Protein AF-A0A6P6UWZ7-F1 (afdb_monomer)

Structure (mmCIF, N/CA/C/O backbone):
data_AF-A0A6P6UWZ7-F1
#
_entry.id   AF-A0A6P6UWZ7-F1
#
loop_
_atom_site.group_PDB
_atom_site.id
_atom_site.type_symbol
_atom_site.label_atom_id
_atom_site.label_alt_id
_atom_site.label_comp_id
_atom_site.label_asym_id
_atom_site.label_entity_id
_atom_site.label_seq_id
_atom_site.pdbx_PDB_ins_code
_atom_site.Cartn_x
_atom_site.Cartn_y
_atom_site.Cartn_z
_atom_site.occupancy
_atom_site.B_iso_or_equiv
_atom_site.auth_seq_id
_atom_site.auth_comp_id
_atom_site.auth_asym_id
_atom_site.auth_atom_id
_atom_site.pdbx_PDB_model_num
ATOM 1 N N . MET A 1 1 ? 14.681 8.524 -21.345 1.00 47.28 1 MET A N 1
ATOM 2 C CA . MET A 1 1 ? 13.200 8.634 -21.461 1.00 47.28 1 MET A CA 1
ATOM 3 C C . MET A 1 1 ? 12.488 7.723 -20.456 1.00 47.28 1 MET A C 1
ATOM 5 O O . MET A 1 1 ? 11.592 8.199 -19.772 1.00 47.28 1 MET A O 1
ATOM 9 N N . ALA A 1 2 ? 12.881 6.448 -20.317 1.00 54.84 2 ALA A N 1
ATOM 10 C CA . ALA A 1 2 ? 12.265 5.507 -19.367 1.00 54.84 2 ALA A CA 1
ATOM 11 C C . ALA A 1 2 ? 12.415 5.910 -17.880 1.00 54.84 2 ALA A C 1
ATOM 13 O O . ALA A 1 2 ? 11.564 5.574 -17.058 1.00 54.84 2 ALA A O 1
ATOM 14 N N . ASP A 1 3 ? 13.455 6.676 -17.544 1.00 64.44 3 ASP A N 1
ATOM 15 C CA . ASP A 1 3 ? 13.765 7.119 -16.177 1.00 64.44 3 ASP A CA 1
ATOM 16 C C . ASP A 1 3 ? 12.710 8.076 -15.600 1.00 64.44 3 ASP A C 1
ATOM 18 O O . ASP A 1 3 ? 12.420 8.043 -14.407 1.00 64.44 3 ASP A O 1
ATOM 22 N N . GLY A 1 4 ? 12.084 8.899 -16.449 1.00 73.00 4 GLY A N 1
ATOM 23 C CA . GLY A 1 4 ? 11.078 9.876 -16.022 1.00 73.00 4 GLY A CA 1
ATOM 24 C C . GLY A 1 4 ? 9.772 9.224 -15.567 1.00 73.00 4 GLY A C 1
ATOM 25 O O . GLY A 1 4 ? 9.261 9.542 -14.494 1.00 73.00 4 GLY A O 1
ATOM 26 N N . LEU A 1 5 ? 9.260 8.262 -16.344 1.00 75.50 5 LEU A N 1
ATOM 27 C CA . LEU A 1 5 ? 8.052 7.507 -15.990 1.00 75.50 5 LEU A CA 1
ATOM 28 C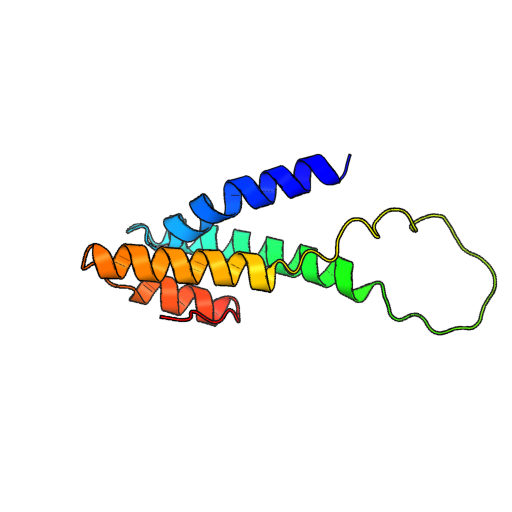 C . LEU A 1 5 ? 8.260 6.692 -14.709 1.00 75.50 5 LEU A C 1
ATOM 30 O O . LEU A 1 5 ? 7.393 6.638 -13.841 1.00 75.50 5 LEU A O 1
ATOM 34 N N . LEU A 1 6 ? 9.433 6.082 -14.582 1.00 73.62 6 LEU A N 1
ATOM 35 C CA . LEU A 1 6 ? 9.818 5.288 -13.426 1.00 73.62 6 LEU A CA 1
ATOM 36 C C . LEU A 1 6 ? 9.888 6.124 -12.141 1.00 73.62 6 LEU A C 1
ATOM 38 O O . LEU A 1 6 ? 9.338 5.726 -11.114 1.00 73.62 6 LEU A O 1
ATOM 42 N N . ASN A 1 7 ? 10.508 7.302 -12.212 1.00 77.19 7 ASN A N 1
ATOM 43 C CA . ASN A 1 7 ? 10.536 8.247 -11.100 1.00 77.19 7 ASN A CA 1
ATOM 44 C C . ASN A 1 7 ? 9.129 8.741 -10.749 1.00 77.19 7 ASN A C 1
ATOM 46 O O . ASN A 1 7 ? 8.783 8.803 -9.574 1.00 77.19 7 ASN A O 1
ATOM 50 N N . LEU A 1 8 ? 8.281 9.004 -11.748 1.00 82.69 8 LEU A N 1
ATOM 51 C CA . LEU A 1 8 ? 6.892 9.399 -11.521 1.00 82.69 8 LEU A CA 1
ATOM 52 C C . LEU A 1 8 ? 6.092 8.307 -10.799 1.00 82.69 8 LEU A C 1
ATOM 54 O O . LEU A 1 8 ? 5.351 8.612 -9.864 1.00 82.69 8 LEU A O 1
ATOM 58 N N . LEU A 1 9 ? 6.259 7.042 -11.190 1.00 82.75 9 LEU A N 1
ATOM 59 C CA . LEU A 1 9 ? 5.630 5.909 -10.509 1.00 82.75 9 LEU A CA 1
ATOM 60 C C . LEU A 1 9 ? 6.119 5.790 -9.059 1.00 82.75 9 LEU A C 1
ATOM 62 O O . LEU A 1 9 ? 5.296 5.648 -8.157 1.00 82.75 9 LEU A O 1
ATOM 66 N N . LYS A 1 10 ? 7.427 5.938 -8.811 1.00 82.38 10 LYS A N 1
ATOM 67 C CA . LYS A 1 10 ? 7.985 5.948 -7.448 1.00 82.38 10 LYS A CA 1
ATOM 68 C C . LYS A 1 10 ? 7.434 7.092 -6.599 1.00 82.38 10 LYS A C 1
ATOM 70 O O . LYS A 1 10 ? 7.074 6.868 -5.450 1.00 82.38 10 LYS A O 1
ATOM 75 N N . CYS A 1 11 ? 7.306 8.292 -7.159 1.00 84.25 11 CYS A N 1
ATOM 76 C CA . CYS A 1 11 ? 6.727 9.436 -6.454 1.00 84.25 11 CYS A CA 1
ATOM 77 C C . CYS A 1 11 ? 5.238 9.248 -6.130 1.00 84.25 11 CYS A C 1
ATOM 79 O O . CYS A 1 11 ? 4.759 9.782 -5.133 1.00 84.25 11 CYS A O 1
ATOM 81 N N . ARG A 1 12 ? 4.491 8.506 -6.958 1.00 87.81 12 ARG A N 1
ATOM 82 C CA . ARG A 1 12 ? 3.056 8.255 -6.738 1.00 87.81 12 ARG A CA 1
ATOM 83 C C . ARG A 1 12 ? 2.779 7.059 -5.836 1.00 87.81 12 ARG A C 1
ATOM 85 O O . ARG A 1 12 ? 1.710 7.014 -5.232 1.00 87.81 12 ARG A O 1
ATOM 92 N N . LEU A 1 13 ? 3.730 6.137 -5.712 1.00 91.12 13 LEU A N 1
ATOM 93 C CA . LEU A 1 13 ? 3.561 4.898 -4.965 1.00 91.12 13 LEU A CA 1
ATOM 94 C C . LEU A 1 13 ? 3.075 5.110 -3.513 1.00 91.12 13 LEU A C 1
ATOM 96 O O . LEU A 1 13 ? 2.079 4.481 -3.152 1.00 91.12 13 LEU A O 1
ATOM 100 N N . PRO A 1 14 ? 3.654 6.020 -2.699 1.00 92.06 14 PRO A N 1
ATOM 101 C CA . PRO A 1 14 ? 3.168 6.259 -1.337 1.00 92.06 14 PRO A CA 1
ATOM 102 C C . PRO A 1 14 ? 1.712 6.733 -1.294 1.00 92.06 14 PRO A C 1
ATOM 104 O O . PRO A 1 14 ? 0.934 6.285 -0.456 1.00 92.06 14 PRO A O 1
ATOM 107 N N . ALA A 1 15 ? 1.316 7.603 -2.230 1.00 94.12 15 ALA A N 1
ATOM 108 C CA . ALA A 1 15 ? -0.058 8.086 -2.314 1.00 94.12 15 ALA A CA 1
ATOM 109 C C . ALA A 1 15 ? -1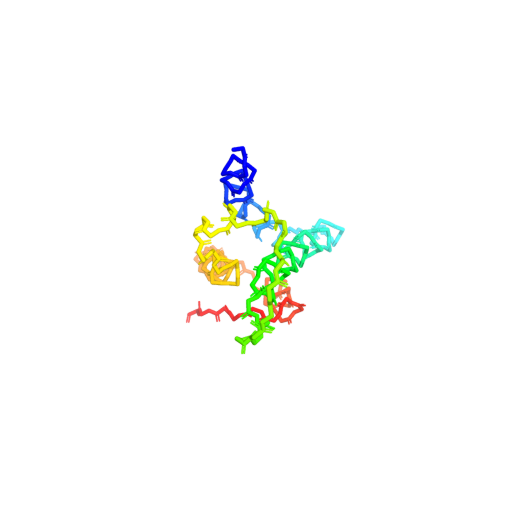.029 6.953 -2.679 1.00 94.12 15 ALA A C 1
ATOM 111 O O . ALA A 1 15 ? -2.097 6.842 -2.084 1.00 94.12 15 ALA A O 1
ATOM 112 N N . THR A 1 16 ? -0.646 6.076 -3.612 1.00 94.69 16 THR A N 1
ATOM 113 C CA . THR A 1 16 ? -1.445 4.896 -3.973 1.00 94.69 16 THR A CA 1
ATOM 114 C C . THR A 1 16 ? -1.575 3.914 -2.807 1.00 94.69 16 THR A C 1
ATOM 116 O O . THR A 1 16 ? -2.666 3.399 -2.576 1.00 94.69 16 THR A O 1
ATOM 119 N N . VAL A 1 17 ? -0.505 3.683 -2.041 1.00 94.69 17 VAL A N 1
ATOM 120 C CA . VAL A 1 17 ? -0.548 2.823 -0.846 1.00 94.69 17 VAL A CA 1
ATOM 121 C C . VAL A 1 17 ? -1.467 3.408 0.225 1.00 94.69 17 VAL A C 1
ATOM 123 O O . VAL A 1 17 ? -2.309 2.690 0.755 1.00 94.69 17 VAL A O 1
ATOM 126 N N . ARG A 1 18 ? -1.406 4.717 0.478 1.00 94.38 18 ARG A N 1
ATOM 127 C CA . ARG A 1 18 ? -2.308 5.388 1.426 1.00 94.38 18 ARG A CA 1
ATOM 128 C C . ARG A 1 18 ? -3.785 5.275 1.031 1.00 94.38 18 ARG A C 1
ATOM 130 O O . ARG A 1 18 ? -4.659 5.172 1.889 1.00 94.38 18 ARG A O 1
ATOM 137 N N . CYS A 1 19 ? -4.085 5.234 -0.267 1.00 95.06 19 CYS A N 1
ATOM 138 C CA . CYS A 1 19 ? -5.446 5.013 -0.758 1.00 95.06 19 CYS A CA 1
ATOM 139 C C . CYS A 1 19 ? -6.003 3.609 -0.438 1.00 95.06 19 CYS A C 1
ATOM 141 O O . CYS A 1 19 ? -7.219 3.417 -0.506 1.00 95.06 19 CYS A O 1
ATOM 143 N N . LEU A 1 20 ? -5.172 2.642 -0.031 1.00 94.19 20 LEU A N 1
ATOM 144 C CA . LEU A 1 20 ? -5.640 1.345 0.485 1.00 94.19 20 LEU A CA 1
ATOM 145 C C . LEU A 1 20 ? -6.353 1.482 1.836 1.00 94.19 20 LEU A C 1
ATOM 147 O O . LEU A 1 20 ? -7.229 0.681 2.157 1.00 94.19 20 LEU A O 1
ATOM 151 N N . SER A 1 21 ? -6.024 2.522 2.596 1.00 92.75 21 SER A N 1
ATOM 152 C CA . SER A 1 21 ? -6.651 2.864 3.875 1.00 92.75 21 SER A CA 1
ATOM 153 C C . SER A 1 21 ? -7.939 3.684 3.699 1.00 92.75 21 SER A C 1
ATOM 155 O O . SER A 1 21 ? -8.584 4.057 4.676 1.00 92.75 21 SER A O 1
ATOM 157 N N . HIS A 1 22 ? -8.335 3.995 2.459 1.00 94.31 22 HIS A N 1
ATOM 158 C CA . HIS A 1 22 ? -9.474 4.864 2.172 1.00 94.31 22 HIS A CA 1
ATOM 159 C C . HIS A 1 22 ? -10.825 4.172 2.477 1.00 94.31 22 HIS A C 1
ATOM 161 O O . HIS A 1 22 ? -10.999 2.986 2.165 1.00 94.31 22 HIS A O 1
ATOM 167 N N . PRO A 1 23 ? -11.835 4.890 3.018 1.00 90.38 23 PRO A N 1
ATOM 168 C CA . PRO A 1 23 ? -13.135 4.300 3.365 1.00 90.38 23 PRO A CA 1
ATOM 169 C C . PRO A 1 23 ? -13.907 3.759 2.149 1.00 90.38 23 PRO A C 1
ATOM 171 O O . PRO A 1 23 ? -14.594 2.742 2.249 1.00 90.38 23 PRO A O 1
ATOM 174 N N . SER A 1 24 ? -13.755 4.380 0.974 1.00 95.94 24 SER A N 1
ATOM 175 C CA . SER A 1 24 ? -14.389 3.903 -0.267 1.00 95.94 24 SER A CA 1
ATOM 176 C C . SER A 1 24 ? -13.760 2.606 -0.781 1.00 95.94 24 SER A C 1
ATOM 178 O O . SER A 1 24 ? -12.580 2.575 -1.131 1.00 95.94 24 SER A O 1
ATOM 180 N N . ALA A 1 25 ? -14.581 1.561 -0.913 1.00 95.00 25 ALA A N 1
ATOM 181 C CA . ALA A 1 25 ? -14.177 0.269 -1.470 1.00 95.00 25 ALA A CA 1
ATOM 182 C C . ALA A 1 25 ? -13.647 0.373 -2.907 1.00 95.00 25 ALA A C 1
ATOM 184 O O . ALA A 1 25 ? -12.668 -0.286 -3.247 1.00 95.00 25 ALA A O 1
ATOM 185 N N . HIS A 1 26 ? -14.238 1.250 -3.722 1.00 96.00 26 HIS A N 1
ATOM 186 C CA . HIS A 1 26 ? -13.813 1.476 -5.104 1.00 96.00 26 HIS A CA 1
ATOM 187 C C . HIS A 1 26 ? -12.388 2.031 -5.172 1.00 96.00 26 HIS A C 1
ATOM 189 O O . HIS A 1 26 ? -11.584 1.577 -5.981 1.00 96.00 26 HIS A O 1
ATOM 195 N N . VAL A 1 27 ? -12.054 2.972 -4.282 1.00 96.44 27 VAL A N 1
ATOM 196 C CA . VAL A 1 27 ? -10.706 3.556 -4.210 1.00 96.44 27 VAL A CA 1
ATOM 197 C C . VAL A 1 27 ? -9.684 2.501 -3.796 1.00 96.44 27 VAL A C 1
ATOM 199 O O . VAL A 1 27 ? -8.614 2.430 -4.401 1.00 96.44 27 VAL A O 1
ATOM 202 N N . ARG A 1 28 ? -10.024 1.637 -2.829 1.00 95.62 28 ARG A N 1
ATOM 203 C CA . ARG A 1 28 ? -9.153 0.524 -2.427 1.00 95.62 28 ARG A CA 1
ATOM 204 C C . ARG A 1 28 ? -8.919 -0.449 -3.578 1.00 95.62 28 ARG A C 1
ATOM 206 O O . ARG A 1 28 ? -7.772 -0.721 -3.907 1.00 95.62 28 ARG A O 1
ATOM 213 N N . ALA A 1 29 ? -9.987 -0.904 -4.234 1.00 95.75 29 ALA A N 1
ATOM 214 C CA . ALA A 1 29 ? -9.899 -1.838 -5.356 1.00 95.75 29 ALA A CA 1
ATOM 215 C C . ALA A 1 29 ? -9.071 -1.267 -6.520 1.00 95.75 29 ALA A C 1
ATOM 217 O O . ALA A 1 29 ? -8.188 -1.947 -7.047 1.00 95.75 29 ALA A O 1
ATOM 218 N N . LEU A 1 30 ? -9.300 0.002 -6.876 1.00 96.31 30 LEU A N 1
ATOM 219 C CA . LEU A 1 30 ? -8.521 0.698 -7.899 1.00 96.31 30 LEU A CA 1
ATOM 220 C C . LEU A 1 30 ? -7.040 0.787 -7.510 1.00 96.31 30 LEU A C 1
ATOM 222 O O . LEU A 1 30 ? -6.171 0.476 -8.321 1.00 96.31 30 LEU A O 1
ATOM 226 N N . SER A 1 31 ? -6.749 1.163 -6.264 1.00 95.12 31 SER A N 1
ATOM 227 C CA . SER A 1 31 ? -5.375 1.300 -5.768 1.00 95.12 31 SER A CA 1
ATOM 228 C C . SER A 1 31 ? -4.641 -0.042 -5.760 1.00 95.12 31 SER A C 1
ATOM 230 O O . SER A 1 31 ? -3.519 -0.122 -6.258 1.00 95.12 31 SER A O 1
ATOM 232 N N . THR A 1 32 ? -5.293 -1.119 -5.310 1.00 95.75 32 THR A N 1
ATOM 233 C CA . THR A 1 32 ? -4.755 -2.484 -5.397 1.00 95.75 32 THR A CA 1
ATOM 234 C C . THR A 1 32 ? -4.484 -2.886 -6.847 1.00 95.75 32 THR A C 1
ATOM 236 O O . THR A 1 32 ? -3.424 -3.432 -7.147 1.00 95.75 32 THR A O 1
ATOM 239 N N . SER A 1 33 ? -5.395 -2.582 -7.777 1.00 94.62 33 SER A N 1
ATOM 240 C CA . SER A 1 33 ? -5.200 -2.883 -9.201 1.00 94.62 33 SER A CA 1
ATOM 241 C C . SER A 1 33 ? -3.995 -2.147 -9.793 1.00 94.62 33 SER A C 1
ATOM 243 O O . SER A 1 33 ? -3.236 -2.735 -10.564 1.00 94.62 33 SER A O 1
ATOM 245 N N . VAL A 1 34 ? -3.790 -0.880 -9.425 1.00 93.00 34 VAL A N 1
ATOM 246 C CA . VAL A 1 34 ? -2.625 -0.095 -9.862 1.00 93.00 34 VAL A CA 1
ATOM 247 C C . VAL A 1 34 ? -1.329 -0.699 -9.317 1.00 93.00 34 VAL A C 1
ATOM 249 O O . VAL A 1 34 ? -0.388 -0.899 -10.083 1.00 93.00 34 VAL A O 1
ATOM 252 N N . LEU A 1 35 ? -1.280 -1.054 -8.030 1.00 92.88 35 LEU A N 1
ATOM 253 C CA . LEU A 1 35 ? -0.102 -1.693 -7.426 1.00 92.88 35 LEU A CA 1
ATOM 254 C C . LEU A 1 35 ? 0.215 -3.040 -8.085 1.00 92.88 35 LEU A C 1
ATOM 256 O O . LEU A 1 35 ? 1.372 -3.317 -8.401 1.00 92.88 35 LEU A O 1
ATOM 260 N N . ARG A 1 36 ? -0.814 -3.840 -8.384 1.00 92.88 36 ARG A N 1
ATOM 261 C CA . ARG A 1 36 ? -0.668 -5.104 -9.115 1.00 92.88 36 ARG A CA 1
ATOM 262 C C . ARG A 1 36 ? -0.098 -4.890 -10.519 1.00 92.88 36 ARG A C 1
ATOM 264 O O . ARG A 1 36 ? 0.784 -5.636 -10.938 1.00 92.88 36 ARG A O 1
ATOM 271 N N . ALA A 1 37 ? -0.554 -3.860 -11.232 1.00 88.44 37 ALA A N 1
ATOM 272 C CA . ALA A 1 3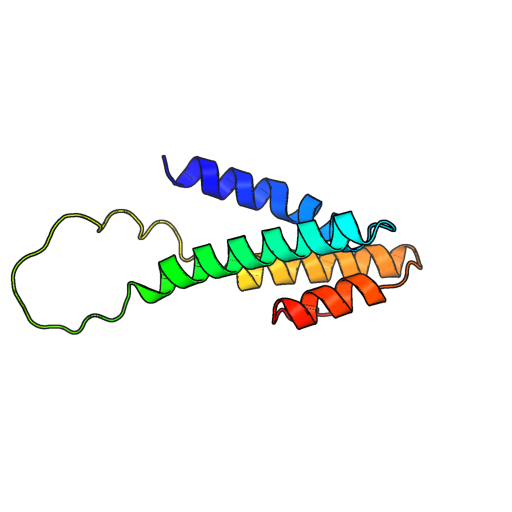7 ? -0.025 -3.518 -12.551 1.00 88.44 37 ALA A CA 1
ATOM 273 C C . ALA A 1 37 ? 1.452 -3.087 -12.491 1.00 88.44 37 ALA A C 1
ATOM 275 O O . ALA A 1 37 ? 2.240 -3.483 -13.350 1.00 88.44 37 ALA A O 1
ATOM 276 N N . ILE A 1 38 ? 1.848 -2.335 -11.457 1.00 87.50 38 ILE A N 1
ATOM 277 C CA . ILE A 1 38 ? 3.246 -1.938 -11.228 1.00 87.50 38 ILE A CA 1
ATOM 278 C C . ILE A 1 38 ? 4.125 -3.169 -10.962 1.00 87.50 38 ILE A C 1
ATOM 280 O O . ILE A 1 38 ? 5.183 -3.306 -11.580 1.00 87.50 38 ILE A O 1
ATOM 284 N N . LEU A 1 39 ? 3.675 -4.092 -10.104 1.00 85.69 39 LEU A N 1
ATOM 285 C CA . LEU A 1 39 ? 4.372 -5.357 -9.839 1.00 85.69 39 LEU A CA 1
ATOM 286 C C . LEU A 1 39 ? 4.551 -6.185 -11.112 1.00 85.69 39 LEU A C 1
ATOM 288 O O . LEU A 1 39 ? 5.652 -6.660 -11.396 1.00 85.69 39 LEU A O 1
ATOM 292 N N . TYR A 1 40 ? 3.493 -6.313 -11.913 1.00 82.81 40 TYR A N 1
ATOM 293 C CA . TYR A 1 40 ? 3.538 -7.056 -13.168 1.00 82.81 40 TYR A CA 1
ATOM 294 C C . TYR A 1 40 ? 4.497 -6.417 -14.183 1.00 82.81 40 TYR A C 1
ATOM 296 O O . TYR A 1 40 ? 5.327 -7.111 -14.770 1.00 82.81 40 TYR A O 1
ATOM 304 N N . ALA A 1 41 ? 4.460 -5.089 -14.334 1.00 76.12 41 ALA A N 1
ATOM 305 C CA . ALA A 1 41 ? 5.396 -4.357 -15.188 1.00 76.12 41 ALA A CA 1
ATOM 306 C C . ALA A 1 41 ? 6.858 -4.525 -14.726 1.00 76.12 41 ALA A C 1
ATOM 308 O O . ALA A 1 41 ? 7.765 -4.650 -15.552 1.00 76.12 41 ALA A O 1
ATOM 309 N N . GLY A 1 42 ? 7.091 -4.579 -13.410 1.00 69.81 42 GLY A N 1
ATOM 310 C CA . GLY A 1 42 ? 8.388 -4.905 -12.819 1.00 69.81 42 GLY A CA 1
ATOM 311 C C . GLY A 1 42 ? 8.859 -6.328 -13.113 1.00 69.81 42 GLY A C 1
ATOM 312 O O . GLY A 1 42 ? 10.014 -6.531 -13.487 1.00 69.81 42 GLY A O 1
ATOM 313 N N . SER A 1 43 ? 7.958 -7.302 -12.987 1.00 64.81 43 SER A N 1
ATOM 314 C CA . SER A 1 43 ? 8.231 -8.723 -13.224 1.00 64.81 43 SER A CA 1
ATOM 315 C C . SER A 1 43 ? 8.554 -9.019 -14.691 1.00 64.81 43 SER A C 1
ATOM 317 O O . SER A 1 43 ? 9.558 -9.669 -14.983 1.00 64.81 43 SER A O 1
ATOM 319 N N . LEU A 1 44 ? 7.785 -8.459 -15.633 1.00 60.38 44 LEU A N 1
ATOM 320 C CA . LEU A 1 44 ? 8.067 -8.580 -17.068 1.00 60.38 44 LEU A CA 1
ATOM 321 C C . LEU A 1 44 ? 9.459 -8.043 -17.426 1.00 60.38 44 LEU A C 1
ATOM 323 O O . LEU A 1 44 ? 10.173 -8.650 -18.225 1.00 60.38 44 LEU A O 1
ATOM 327 N N . LYS A 1 45 ? 9.880 -6.943 -16.788 1.00 57.00 45 LYS A N 1
ATOM 328 C CA . LYS A 1 45 ? 11.227 -6.383 -16.964 1.00 57.00 45 LYS A CA 1
ATOM 329 C C . LYS A 1 45 ? 12.323 -7.305 -16.401 1.00 57.00 45 LYS A C 1
ATOM 331 O O . LYS A 1 45 ? 13.424 -7.325 -16.945 1.00 57.00 45 LYS A O 1
ATOM 336 N N . ALA A 1 46 ? 12.037 -8.084 -15.355 1.00 50.88 46 ALA A N 1
ATOM 337 C CA . ALA A 1 46 ? 12.976 -9.038 -14.755 1.00 50.88 46 ALA A CA 1
ATOM 338 C C . ALA A 1 46 ? 13.050 -10.384 -15.509 1.00 50.88 46 ALA A C 1
ATOM 340 O O . ALA A 1 46 ? 14.127 -10.974 -15.617 1.00 50.88 46 ALA A O 1
ATOM 341 N N . SER A 1 47 ? 11.932 -10.856 -16.072 1.00 49.22 47 SER A N 1
ATOM 342 C CA . SER A 1 47 ? 11.833 -12.150 -16.769 1.00 49.22 47 SER A CA 1
ATOM 343 C C . SER A 1 47 ? 12.525 -12.181 -18.138 1.00 49.22 47 SER A C 1
ATOM 345 O O . SER A 1 47 ? 12.781 -13.263 -18.661 1.00 49.22 47 SER A O 1
ATOM 347 N N . GLY A 1 48 ? 12.897 -11.032 -18.710 1.00 49.72 48 GLY A N 1
ATOM 348 C CA . GLY A 1 48 ? 13.672 -10.956 -19.958 1.00 49.72 48 GLY A CA 1
ATOM 349 C C . GLY A 1 48 ? 15.126 -11.442 -19.847 1.00 49.72 48 GLY A C 1
ATOM 350 O O . GLY A 1 48 ? 15.896 -11.287 -20.790 1.00 49.72 48 GLY A O 1
ATOM 351 N N . LYS A 1 49 ? 15.532 -12.002 -18.699 1.00 49.38 49 LYS A N 1
ATOM 352 C CA . LYS A 1 49 ? 16.921 -12.345 -18.377 1.00 49.38 49 LYS A CA 1
ATOM 353 C C . LYS A 1 49 ? 17.134 -13.840 -18.115 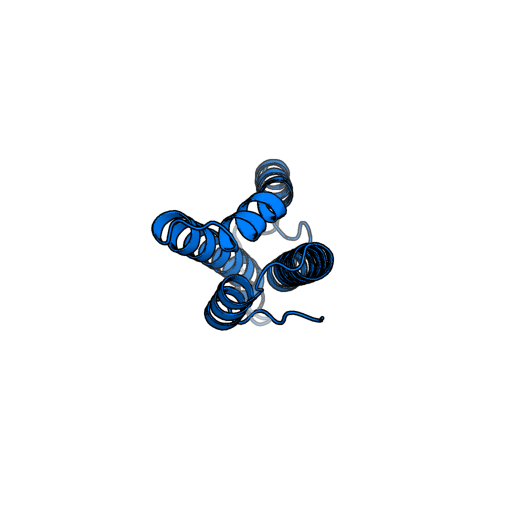1.00 49.38 49 LYS A C 1
ATOM 355 O O . LYS A 1 49 ? 17.800 -14.194 -17.151 1.00 49.38 49 LYS A O 1
ATOM 360 N N . LYS A 1 50 ? 16.599 -14.717 -18.968 1.00 43.84 50 LYS A N 1
ATOM 361 C CA . LYS A 1 50 ? 17.090 -16.098 -19.146 1.00 43.84 50 LYS A CA 1
ATOM 362 C C . LYS A 1 50 ? 16.863 -16.546 -20.591 1.00 43.84 50 LYS A C 1
ATOM 364 O O . LYS A 1 50 ? 15.903 -17.243 -20.881 1.00 43.84 50 LYS A O 1
ATOM 369 N N . VAL A 1 51 ? 17.737 -16.118 -21.498 1.00 42.50 51 VAL A N 1
ATOM 370 C CA . VAL A 1 51 ? 17.969 -16.857 -22.744 1.00 42.50 51 VAL A CA 1
ATOM 371 C C . VAL A 1 51 ? 19.431 -17.262 -22.731 1.00 42.50 51 VAL A C 1
ATOM 373 O O . VAL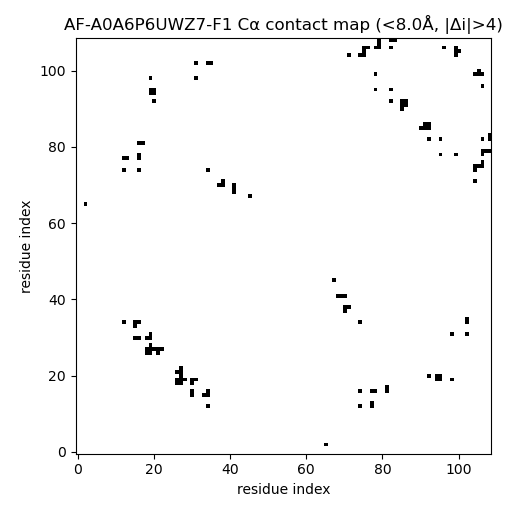 A 1 51 ? 20.325 -16.427 -22.578 1.00 42.50 51 VAL A O 1
ATOM 376 N N . ASP A 1 52 ? 19.615 -18.572 -22.768 1.00 41.47 52 ASP A N 1
ATOM 377 C CA . ASP A 1 52 ? 20.871 -19.284 -22.703 1.00 41.47 52 ASP A CA 1
ATOM 378 C C . ASP A 1 52 ? 21.909 -18.792 -23.716 1.00 41.47 52 ASP A C 1
ATOM 380 O O . ASP A 1 52 ? 21.612 -18.355 -24.829 1.00 41.47 52 ASP A O 1
ATOM 384 N N . LYS A 1 53 ? 23.171 -18.913 -23.299 1.00 46.84 53 LYS A N 1
ATOM 385 C CA . LYS A 1 53 ? 24.352 -18.830 -24.155 1.00 46.84 53 LYS A CA 1
ATOM 386 C C . LYS A 1 53 ? 24.245 -19.876 -25.270 1.00 46.84 53 LYS A C 1
ATOM 388 O O . LYS A 1 53 ? 24.635 -21.011 -25.031 1.00 46.84 53 LYS A O 1
ATOM 393 N N . ASN A 1 54 ? 23.770 -19.503 -26.454 1.00 44.22 54 ASN A N 1
ATOM 394 C CA . ASN A 1 54 ? 24.332 -19.881 -27.759 1.00 44.22 54 ASN A CA 1
ATOM 395 C C . ASN A 1 54 ? 23.424 -19.330 -28.870 1.00 44.22 54 ASN A C 1
ATOM 397 O O . ASN A 1 54 ? 22.239 -19.645 -28.888 1.00 44.22 54 ASN A O 1
ATOM 401 N N . GLY A 1 55 ? 23.966 -18.578 -29.827 1.00 38.09 55 GLY A N 1
ATOM 402 C CA . GLY A 1 55 ? 23.238 -18.271 -31.062 1.00 38.09 55 GLY A CA 1
ATOM 403 C C . GLY A 1 55 ? 23.291 -16.809 -31.477 1.00 38.09 55 GLY A C 1
ATOM 404 O O . GLY A 1 55 ? 22.746 -15.925 -30.831 1.00 38.09 55 GLY A O 1
ATOM 405 N N . ILE A 1 56 ? 23.980 -16.598 -32.586 1.00 51.97 56 ILE A N 1
ATOM 406 C CA . ILE A 1 56 ? 24.209 -15.364 -33.331 1.00 51.97 56 ILE A CA 1
ATOM 407 C C . ILE A 1 56 ? 22.864 -14.704 -33.727 1.00 51.97 56 ILE A C 1
ATOM 409 O O . ILE A 1 56 ? 21.909 -15.416 -34.016 1.00 51.97 56 ILE A O 1
ATOM 413 N N . HIS A 1 57 ? 22.846 -13.362 -33.815 1.00 46.81 57 HIS A N 1
ATOM 414 C CA . HIS A 1 57 ? 21.785 -12.447 -34.307 1.00 46.81 57 HIS A CA 1
ATOM 415 C C . HIS A 1 57 ? 20.889 -11.784 -33.241 1.00 46.81 57 HIS A C 1
ATOM 417 O O . HIS A 1 57 ? 19.896 -12.336 -32.780 1.00 46.81 57 HIS A O 1
ATOM 423 N N . GLY A 1 58 ? 21.217 -10.530 -32.905 1.00 47.59 58 GLY A N 1
ATOM 424 C CA . GLY A 1 58 ? 20.374 -9.644 -32.096 1.00 47.59 58 GLY A CA 1
ATOM 425 C C . GLY A 1 58 ? 19.620 -8.600 -32.928 1.00 47.59 58 GLY A C 1
ATOM 426 O O . GLY A 1 58 ? 20.045 -8.258 -34.033 1.00 47.59 58 GLY A O 1
ATOM 427 N N . PRO A 1 59 ? 18.567 -8.010 -32.341 1.00 49.16 59 PRO A N 1
ATOM 428 C CA . PRO A 1 59 ? 18.366 -6.572 -32.419 1.00 49.16 59 PRO A CA 1
ATOM 429 C C . PRO A 1 59 ? 18.325 -5.912 -31.030 1.00 49.16 59 PRO A C 1
ATOM 431 O O . PRO A 1 59 ? 18.178 -6.535 -29.979 1.00 49.16 59 PRO A O 1
ATOM 434 N N . ALA A 1 60 ? 18.548 -4.604 -31.054 1.00 45.06 60 ALA A N 1
ATOM 435 C CA . ALA A 1 60 ? 18.934 -3.752 -29.943 1.00 45.06 60 ALA A CA 1
ATOM 436 C C . ALA A 1 60 ? 17.804 -3.437 -28.940 1.00 45.06 60 ALA A C 1
ATOM 438 O O . ALA A 1 60 ? 17.237 -2.349 -28.953 1.00 45.06 60 ALA A O 1
ATOM 439 N N . TYR A 1 61 ? 17.532 -4.342 -27.998 1.00 49.00 61 TYR A N 1
ATOM 440 C CA . TYR A 1 61 ? 16.761 -4.032 -26.774 1.00 49.00 61 TYR A CA 1
ATOM 441 C C . TYR A 1 61 ? 17.636 -3.912 -25.512 1.00 49.00 61 TYR A C 1
ATOM 443 O O . TYR A 1 61 ? 17.134 -3.806 -24.393 1.00 49.00 61 TYR A O 1
ATOM 451 N N . GLN A 1 62 ? 18.962 -3.853 -25.670 1.00 42.84 62 GLN A N 1
ATOM 452 C CA . GLN A 1 62 ? 19.933 -3.813 -24.566 1.00 42.84 62 GLN A CA 1
ATOM 453 C C . GLN A 1 62 ? 20.043 -2.461 -23.824 1.00 42.84 62 GLN A C 1
ATOM 455 O O . GLN A 1 62 ? 21.068 -2.199 -23.204 1.00 42.84 62 GLN A O 1
ATOM 460 N N . TYR A 1 63 ? 19.017 -1.599 -23.821 1.00 42.94 63 TYR A N 1
ATOM 461 C CA . TYR A 1 63 ? 19.097 -0.311 -23.106 1.00 42.94 63 TYR A CA 1
ATOM 462 C C . TYR A 1 63 ? 18.375 -0.260 -21.747 1.00 42.94 63 TYR A C 1
ATOM 464 O O . TYR A 1 63 ? 18.512 0.717 -21.020 1.00 42.94 63 TYR A O 1
ATOM 472 N N . LEU A 1 64 ? 17.642 -1.297 -21.325 1.00 45.56 64 LEU A N 1
ATOM 473 C CA . LEU A 1 64 ? 16.900 -1.256 -20.049 1.00 45.56 64 LEU A CA 1
ATOM 474 C C . LEU A 1 64 ? 17.524 -2.054 -18.898 1.00 45.56 64 LEU A C 1
ATOM 476 O O . LEU A 1 64 ? 16.828 -2.425 -17.954 1.00 45.56 64 LEU A O 1
ATOM 480 N N . SER A 1 65 ? 18.853 -2.187 -18.888 1.00 44.56 65 SER A N 1
ATOM 481 C CA . SER A 1 65 ? 19.595 -2.474 -17.649 1.00 44.56 65 SER A CA 1
ATOM 482 C C . SER A 1 65 ? 19.782 -1.220 -16.770 1.00 44.56 65 SER A C 1
ATOM 484 O O . SER A 1 65 ? 20.698 -1.158 -15.954 1.00 44.56 65 SER A O 1
ATOM 486 N N . VAL A 1 66 ? 18.904 -0.218 -16.908 1.00 43.72 66 VAL A N 1
ATOM 487 C CA . VAL A 1 66 ? 18.707 0.841 -15.912 1.00 43.72 66 VAL A CA 1
ATOM 488 C C . VAL A 1 66 ? 17.992 0.222 -14.716 1.00 43.72 66 VAL A C 1
ATOM 490 O O . VAL A 1 66 ? 16.779 -0.011 -14.773 1.00 43.72 66 VAL A O 1
ATOM 493 N N . GLY A 1 67 ? 18.771 -0.043 -13.666 1.00 45.75 67 GLY A N 1
ATOM 494 C CA . GLY A 1 67 ? 18.331 -0.266 -12.291 1.00 45.75 67 GLY A CA 1
ATOM 495 C C . GLY A 1 67 ? 17.419 -1.473 -12.097 1.00 45.75 67 GLY A C 1
ATOM 496 O O . GLY A 1 67 ? 16.261 -1.477 -12.512 1.00 45.75 67 GLY A O 1
ATOM 497 N N . ASN A 1 68 ? 17.913 -2.483 -11.388 1.00 53.84 68 ASN A N 1
ATOM 498 C CA . ASN A 1 68 ? 17.118 -3.592 -10.871 1.00 53.84 68 ASN A CA 1
ATOM 499 C C . ASN A 1 68 ? 16.122 -3.077 -9.809 1.00 53.84 68 ASN A C 1
ATOM 501 O O . ASN A 1 68 ? 16.338 -3.237 -8.610 1.00 53.84 68 ASN A O 1
ATOM 505 N N . ILE A 1 69 ? 15.082 -2.361 -10.237 1.00 66.50 69 ILE A N 1
ATOM 506 C CA . ILE A 1 69 ? 14.059 -1.809 -9.353 1.00 66.50 69 ILE A CA 1
ATOM 507 C C . ILE A 1 69 ? 13.178 -2.958 -8.933 1.00 66.50 69 ILE A C 1
ATOM 509 O O . ILE A 1 69 ? 12.365 -3.462 -9.708 1.00 66.50 69 ILE A O 1
ATOM 513 N N . ASN A 1 70 ? 13.385 -3.371 -7.691 1.00 79.62 70 ASN A N 1
ATOM 514 C CA . ASN A 1 70 ? 12.546 -4.359 -7.067 1.00 79.62 70 ASN A CA 1
ATOM 515 C C . ASN A 1 70 ? 11.269 -3.669 -6.582 1.00 79.62 70 ASN A C 1
ATOM 517 O O . ASN A 1 70 ? 11.170 -3.272 -5.423 1.00 79.62 70 ASN A O 1
ATOM 521 N N . TRP A 1 71 ? 10.311 -3.492 -7.497 1.00 85.88 71 TRP A N 1
ATOM 522 C CA . TRP A 1 71 ? 9.007 -2.898 -7.194 1.00 85.88 71 TRP A CA 1
ATOM 523 C C . TRP A 1 71 ? 8.321 -3.579 -6.012 1.00 85.88 71 TRP A C 1
ATOM 525 O O . TRP A 1 71 ? 7.666 -2.897 -5.234 1.00 85.88 71 TRP A O 1
ATOM 535 N N . GLN A 1 72 ? 8.538 -4.886 -5.839 1.00 88.25 72 GLN A N 1
ATOM 536 C CA . GLN A 1 72 ? 8.089 -5.630 -4.668 1.00 88.25 72 GLN A CA 1
ATOM 537 C C . GLN A 1 72 ? 8.608 -4.994 -3.373 1.00 88.25 72 GLN A C 1
ATOM 539 O O . GLN A 1 72 ? 7.820 -4.596 -2.524 1.00 88.25 72 GLN A O 1
ATOM 544 N N . THR A 1 73 ? 9.925 -4.816 -3.252 1.00 88.75 73 THR A N 1
ATOM 545 C CA . THR A 1 73 ? 10.549 -4.222 -2.061 1.00 88.75 73 THR A CA 1
ATOM 546 C C . THR A 1 73 ? 10.126 -2.770 -1.844 1.00 88.75 73 THR A C 1
ATOM 548 O O . THR A 1 73 ? 9.927 -2.356 -0.704 1.00 88.75 73 THR A O 1
ATOM 551 N N . ASP A 1 74 ? 9.997 -1.981 -2.913 1.00 89.81 74 ASP A N 1
ATOM 552 C CA . ASP A 1 74 ? 9.560 -0.584 -2.797 1.00 89.81 74 ASP A CA 1
ATOM 553 C C . ASP A 1 74 ? 8.103 -0.501 -2.294 1.00 89.81 74 ASP A C 1
ATOM 555 O O . ASP A 1 74 ? 7.799 0.307 -1.415 1.00 89.81 74 ASP A O 1
ATOM 559 N N . ILE A 1 75 ? 7.218 -1.381 -2.778 1.00 92.12 75 ILE A N 1
ATOM 560 C CA . ILE A 1 75 ? 5.823 -1.479 -2.319 1.00 92.12 75 ILE A CA 1
ATOM 561 C C . ILE A 1 75 ? 5.755 -1.958 -0.864 1.00 92.12 75 ILE A C 1
ATOM 563 O O . ILE A 1 75 ? 5.044 -1.353 -0.064 1.00 92.12 75 ILE A O 1
ATOM 567 N N . GLU A 1 76 ? 6.519 -2.985 -0.488 1.00 93.94 76 GLU A N 1
ATOM 568 C CA . GLU A 1 76 ? 6.570 -3.514 0.884 1.00 93.94 76 GLU A CA 1
ATOM 569 C C . GLU A 1 76 ? 7.037 -2.468 1.900 1.00 93.94 76 GLU A C 1
ATOM 571 O O . GLU A 1 76 ? 6.454 -2.349 2.981 1.00 93.94 76 GLU A O 1
ATOM 576 N N . LYS A 1 77 ? 8.033 -1.647 1.545 1.00 93.31 77 LYS A N 1
ATOM 577 C CA . LYS A 1 77 ? 8.475 -0.519 2.380 1.00 93.31 77 LYS A CA 1
ATOM 578 C C . LYS A 1 77 ? 7.366 0.509 2.578 1.00 93.31 77 LYS A C 1
ATOM 580 O O . LYS A 1 77 ? 7.153 0.960 3.701 1.00 93.31 77 LYS A O 1
ATOM 585 N N . CYS A 1 78 ? 6.652 0.870 1.511 1.00 93.81 78 CYS A N 1
ATOM 586 C CA . CYS A 1 78 ? 5.529 1.800 1.611 1.00 93.81 78 CYS A CA 1
ATOM 587 C C . CYS A 1 78 ? 4.379 1.223 2.447 1.00 93.81 78 CYS A C 1
ATOM 589 O O . CYS A 1 78 ? 3.824 1.941 3.274 1.00 93.81 78 CYS A O 1
ATOM 591 N N . LEU A 1 79 ? 4.044 -0.059 2.271 1.00 94.44 79 LEU A N 1
ATOM 592 C CA . LEU A 1 79 ? 3.022 -0.743 3.069 1.00 94.44 79 LEU A CA 1
ATOM 593 C C . LEU A 1 79 ? 3.408 -0.784 4.550 1.00 94.44 79 LEU A C 1
ATOM 595 O O . LEU A 1 79 ? 2.590 -0.464 5.402 1.00 94.44 79 LEU A O 1
ATOM 599 N N . THR A 1 80 ? 4.659 -1.123 4.853 1.00 95.06 80 THR A N 1
ATOM 600 C CA . THR A 1 80 ? 5.200 -1.127 6.219 1.00 95.06 80 THR A CA 1
ATOM 601 C C . THR A 1 80 ? 5.089 0.257 6.858 1.00 95.06 80 THR A C 1
ATOM 603 O O . THR A 1 80 ? 4.552 0.398 7.955 1.00 95.06 80 THR A O 1
ATOM 606 N N . TRP A 1 81 ? 5.516 1.306 6.149 1.00 94.38 81 TRP A N 1
ATOM 607 C CA . TRP A 1 81 ? 5.423 2.675 6.656 1.00 94.38 81 TRP A CA 1
ATOM 608 C C . TRP A 1 81 ? 3.972 3.113 6.909 1.00 94.38 81 TRP A C 1
ATOM 610 O O . TRP A 1 81 ? 3.674 3.678 7.959 1.00 94.38 81 TRP A O 1
ATOM 620 N N . GLU A 1 82 ? 3.054 2.812 5.987 1.00 95.44 82 GLU A N 1
ATOM 621 C CA . GLU A 1 82 ? 1.627 3.122 6.150 1.00 95.44 82 GLU A CA 1
ATOM 622 C C . GLU A 1 82 ? 1.013 2.333 7.318 1.00 95.44 82 GLU A C 1
ATOM 624 O O . GLU A 1 82 ? 0.237 2.893 8.090 1.00 95.44 82 GLU A O 1
ATOM 629 N N . ALA A 1 83 ? 1.401 1.068 7.513 1.00 94.81 83 ALA A N 1
ATOM 630 C CA . ALA A 1 83 ? 0.965 0.268 8.656 1.00 94.81 83 ALA A CA 1
ATOM 631 C C . ALA A 1 83 ? 1.378 0.923 9.981 1.00 94.81 83 ALA A C 1
ATOM 633 O O . ALA A 1 83 ? 0.534 1.112 10.858 1.00 94.81 83 ALA A O 1
ATOM 634 N N . HIS A 1 84 ? 2.641 1.342 10.104 1.00 94.75 84 HIS A N 1
ATOM 635 C CA . HIS A 1 84 ? 3.111 2.085 11.274 1.00 94.75 84 HIS A CA 1
ATOM 636 C C . HIS A 1 84 ? 2.371 3.415 11.453 1.00 94.75 84 HIS A C 1
ATOM 638 O O . HIS A 1 84 ? 1.994 3.749 12.575 1.00 94.75 84 HIS A O 1
ATOM 644 N N . SER A 1 85 ? 2.112 4.156 10.370 1.00 93.81 85 SER A N 1
ATOM 645 C CA . SER A 1 85 ? 1.358 5.416 10.425 1.00 93.81 85 SER A CA 1
ATOM 646 C C . SER A 1 85 ? -0.071 5.209 10.936 1.00 93.81 85 SER A C 1
ATOM 648 O O . SER A 1 85 ? -0.561 6.002 11.744 1.00 93.81 85 SER A O 1
ATOM 650 N N . LEU A 1 86 ? -0.752 4.153 10.484 1.00 93.00 86 LEU A N 1
ATOM 651 C CA . LEU A 1 86 ? -2.092 3.808 10.952 1.00 93.00 86 LEU A CA 1
ATOM 652 C C . LEU A 1 86 ? -2.075 3.419 12.431 1.00 93.00 86 LEU A C 1
ATOM 654 O O . LEU A 1 86 ? -2.878 3.949 13.196 1.00 93.00 86 LEU A O 1
ATOM 658 N N . LEU A 1 87 ? -1.129 2.571 12.847 1.00 93.31 87 LEU A N 1
ATOM 659 C CA . LEU A 1 87 ? -0.989 2.149 14.244 1.00 93.31 87 LEU A CA 1
ATOM 660 C C . LEU A 1 87 ? -0.695 3.325 15.177 1.00 93.31 87 LEU A C 1
ATOM 662 O O . LEU A 1 87 ? -1.332 3.443 16.220 1.00 93.31 87 LEU A O 1
ATOM 666 N N . ALA A 1 88 ? 0.196 4.233 14.776 1.00 93.62 88 ALA A N 1
ATOM 667 C CA . ALA A 1 88 ? 0.493 5.450 15.529 1.00 93.62 88 ALA A CA 1
ATOM 668 C C . ALA A 1 88 ? -0.735 6.367 15.686 1.00 93.62 88 ALA A C 1
ATOM 670 O O . ALA A 1 88 ? -0.833 7.105 16.662 1.00 93.62 88 ALA A O 1
ATOM 671 N N . THR A 1 89 ? -1.683 6.300 14.747 1.00 92.75 89 THR A N 1
ATOM 672 C CA . THR A 1 89 ? -2.935 7.077 14.767 1.00 92.75 89 THR A CA 1
ATOM 673 C C . THR A 1 89 ? -4.101 6.297 15.401 1.00 92.75 89 THR A C 1
ATOM 675 O O . THR A 1 89 ? -5.202 6.825 15.524 1.00 92.75 89 THR A O 1
ATOM 678 N N . GLY A 1 90 ? -3.899 5.033 15.794 1.00 91.19 90 GLY A N 1
ATOM 679 C CA . GLY A 1 90 ? -4.961 4.156 16.304 1.00 91.19 90 GLY A CA 1
ATOM 680 C C . GLY A 1 90 ? -5.968 3.695 15.240 1.00 91.19 90 GLY A C 1
ATOM 681 O O . GLY A 1 90 ? -7.069 3.261 15.573 1.00 91.19 90 GLY A O 1
ATOM 682 N N . MET A 1 91 ? -5.617 3.796 13.957 1.00 89.38 91 MET A N 1
ATOM 683 C CA . MET A 1 91 ? -6.460 3.378 12.837 1.00 89.38 91 MET A CA 1
ATOM 684 C C . MET A 1 91 ? -6.274 1.882 12.528 1.00 89.38 91 MET A C 1
ATOM 686 O O . MET A 1 91 ? -5.166 1.353 12.650 1.00 89.38 91 MET A O 1
ATOM 690 N N . PRO A 1 92 ? -7.328 1.176 12.077 1.00 90.19 92 PRO A N 1
ATOM 691 C CA . PRO A 1 92 ? -7.240 -0.246 11.770 1.00 90.19 92 PRO A CA 1
ATOM 692 C C . PRO A 1 92 ? -6.401 -0.512 10.514 1.00 90.19 92 PRO A C 1
ATOM 694 O O . PRO A 1 92 ? -6.571 0.127 9.477 1.00 90.19 92 PRO A O 1
ATOM 697 N N . THR A 1 93 ? -5.558 -1.542 10.568 1.00 93.38 93 THR A N 1
ATOM 698 C CA . THR A 1 93 ? -4.689 -1.969 9.455 1.00 93.38 93 THR A CA 1
ATOM 699 C C . THR A 1 93 ? -5.305 -3.077 8.591 1.00 93.38 93 THR A C 1
ATOM 701 O O . THR A 1 93 ? -4.646 -3.614 7.700 1.00 93.38 93 THR A O 1
ATOM 704 N N . GLN A 1 94 ? -6.573 -3.442 8.820 1.00 93.19 94 GLN A N 1
ATOM 705 C CA . GLN A 1 94 ? -7.223 -4.587 8.166 1.00 93.19 94 GLN A CA 1
ATOM 706 C C . GLN A 1 94 ? -7.263 -4.458 6.637 1.00 93.19 94 GLN A C 1
ATOM 708 O O . GLN A 1 94 ? -6.941 -5.416 5.928 1.00 93.19 94 GLN A O 1
ATOM 713 N N . PHE A 1 95 ? -7.634 -3.284 6.117 1.00 92.50 95 PHE A N 1
ATOM 714 C CA . PHE A 1 95 ? -7.692 -3.055 4.670 1.00 92.50 95 PHE A CA 1
ATOM 715 C C . PHE A 1 95 ? -6.309 -3.138 4.028 1.00 92.50 95 PHE A C 1
ATOM 717 O O . PHE A 1 95 ? -6.140 -3.822 3.020 1.00 92.50 95 PHE A O 1
ATOM 724 N N . LEU A 1 96 ? -5.317 -2.518 4.666 1.00 93.88 96 LEU A N 1
ATOM 725 C CA . LEU A 1 96 ? -3.926 -2.556 4.234 1.00 93.88 96 LEU A CA 1
ATOM 726 C C . LEU A 1 96 ? -3.383 -3.997 4.214 1.00 93.88 96 LEU A C 1
ATOM 728 O O . LEU A 1 96 ? -2.789 -4.429 3.230 1.00 93.88 96 LEU A O 1
ATOM 732 N N . SER A 1 97 ? -3.656 -4.766 5.272 1.00 93.44 97 SER A N 1
ATOM 733 C CA . SER A 1 97 ? -3.209 -6.157 5.420 1.00 93.44 97 SER A CA 1
ATOM 734 C C . SER A 1 97 ? -3.852 -7.086 4.391 1.00 93.44 97 SER A C 1
ATOM 736 O O . SER A 1 97 ? -3.205 -7.997 3.879 1.00 93.44 97 SER A O 1
ATOM 738 N N . THR A 1 98 ? -5.128 -6.855 4.072 1.00 94.50 98 THR A N 1
ATOM 739 C CA . THR A 1 98 ? -5.847 -7.607 3.031 1.00 94.50 98 THR A CA 1
ATOM 740 C C . THR A 1 98 ? -5.247 -7.318 1.657 1.00 94.50 98 THR A C 1
ATOM 742 O O . THR A 1 98 ? -4.909 -8.249 0.930 1.00 94.50 98 THR A O 1
ATOM 745 N N . ALA A 1 99 ? -5.018 -6.042 1.338 1.00 94.31 99 ALA A N 1
ATOM 746 C CA . ALA A 1 99 ? -4.400 -5.644 0.079 1.00 94.31 99 ALA A CA 1
ATOM 747 C C . ALA A 1 99 ? -2.973 -6.199 -0.073 1.00 94.31 99 ALA A C 1
ATOM 749 O O . ALA A 1 99 ? -2.626 -6.695 -1.140 1.00 94.31 99 ALA A O 1
ATOM 750 N N . ALA A 1 100 ? -2.161 -6.188 0.989 1.00 93.94 100 ALA A N 1
ATOM 751 C CA . ALA A 1 100 ? -0.818 -6.767 0.952 1.00 93.94 100 ALA A CA 1
ATOM 752 C C . ALA A 1 100 ? -0.845 -8.267 0.617 1.00 93.94 100 ALA A C 1
ATOM 754 O O . ALA A 1 100 ? -0.103 -8.708 -0.259 1.00 93.94 100 ALA A O 1
ATOM 755 N N . LYS A 1 101 ? -1.766 -9.034 1.219 1.00 94.19 101 LYS A N 1
ATOM 756 C CA . LYS A 1 101 ? -1.966 -10.455 0.884 1.00 94.19 101 LYS A CA 1
ATOM 757 C C . LYS A 1 101 ? -2.378 -10.655 -0.576 1.00 94.19 101 LYS A C 1
ATOM 759 O O . LYS A 1 101 ? -1.817 -11.515 -1.245 1.00 94.19 101 LYS A O 1
ATOM 764 N N . GLU A 1 102 ? -3.306 -9.847 -1.090 1.00 93.62 102 GLU A N 1
ATOM 765 C CA . GLU A 1 102 ? -3.740 -9.903 -2.498 1.00 93.62 102 GLU A CA 1
ATOM 766 C C . GLU A 1 102 ? -2.641 -9.541 -3.509 1.00 93.62 102 GLU A C 1
ATOM 768 O O . GLU A 1 102 ? -2.738 -9.896 -4.688 1.00 93.62 102 GLU A O 1
ATOM 773 N N . LEU A 1 103 ? -1.634 -8.788 -3.069 1.00 91.44 103 LEU A N 1
ATOM 774 C CA . LEU A 1 103 ? -0.474 -8.395 -3.866 1.00 91.44 103 LEU A CA 1
ATOM 775 C C . LEU A 1 103 ? 0.713 -9.354 -3.688 1.00 91.44 103 LEU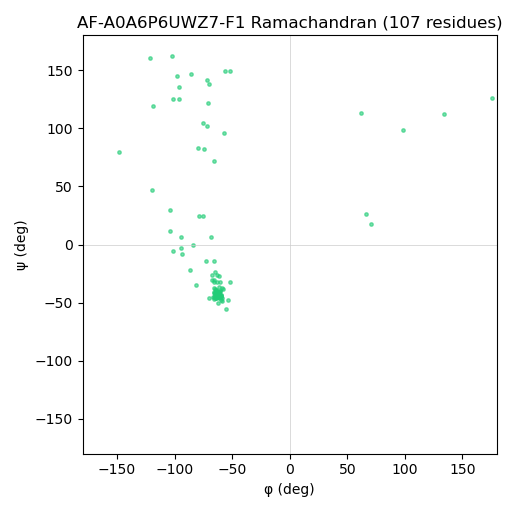 A C 1
ATOM 777 O O . LEU A 1 103 ? 1.689 -9.238 -4.423 1.00 91.44 103 LEU A O 1
ATOM 781 N N . GLY A 1 104 ? 0.642 -10.297 -2.740 1.00 92.00 104 GLY A N 1
ATOM 782 C CA . GLY A 1 104 ? 1.778 -11.142 -2.366 1.00 92.00 104 GLY A CA 1
ATOM 783 C C . GLY A 1 104 ? 2.916 -10.358 -1.702 1.00 92.00 104 GLY A C 1
ATOM 784 O O . GLY A 1 104 ? 4.073 -10.749 -1.816 1.00 92.00 104 GLY A O 1
ATOM 785 N N . CYS A 1 105 ? 2.606 -9.231 -1.057 1.00 91.62 105 CYS A N 1
ATOM 786 C CA . CYS A 1 105 ? 3.555 -8.381 -0.339 1.00 91.62 105 CYS A CA 1
ATOM 787 C C . CYS A 1 105 ? 3.541 -8.677 1.161 1.00 91.62 105 CYS A C 1
ATOM 789 O O . CYS A 1 105 ? 2.486 -8.937 1.747 1.00 91.62 105 CYS A O 1
ATOM 791 N N . THR A 1 106 ? 4.707 -8.572 1.796 1.00 91.81 106 THR A N 1
ATOM 792 C CA . THR A 1 106 ? 4.832 -8.705 3.253 1.00 91.81 106 THR A CA 1
ATOM 793 C C . THR A 1 106 ? 4.824 -7.332 3.923 1.00 91.81 106 THR A C 1
ATOM 795 O O . THR A 1 106 ? 5.494 -6.406 3.470 1.00 91.81 106 THR A O 1
ATOM 798 N N . ILE A 1 107 ? 4.064 -7.199 5.011 1.00 91.56 107 ILE A N 1
ATOM 799 C CA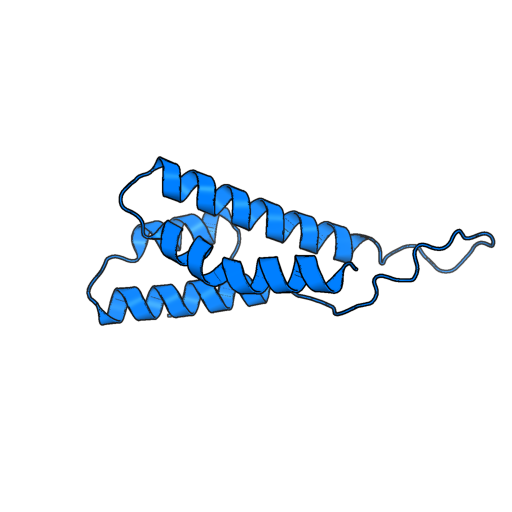 . ILE A 1 107 ? 4.121 -6.037 5.903 1.00 91.56 107 ILE A CA 1
ATOM 800 C C . ILE A 1 107 ? 4.931 -6.452 7.128 1.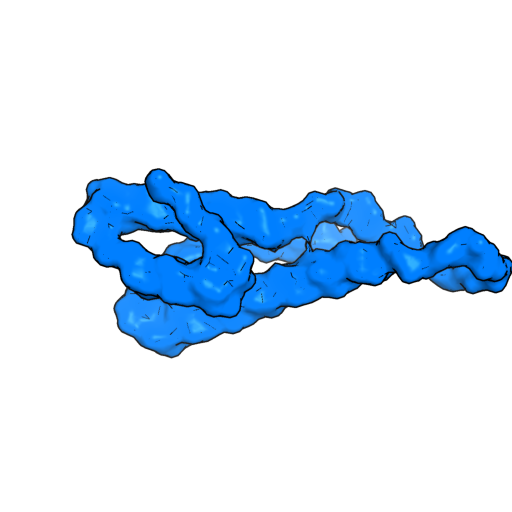00 91.56 107 ILE A C 1
ATOM 802 O O . ILE A 1 107 ? 4.579 -7.436 7.779 1.00 91.56 107 ILE A O 1
ATOM 806 N N . SER A 1 108 ? 5.983 -5.704 7.444 1.00 88.44 108 SER A N 1
ATOM 807 C CA . SER A 1 108 ? 6.685 -5.826 8.723 1.00 88.44 108 SER A CA 1
ATOM 808 C C . SER A 1 108 ? 6.127 -4.765 9.666 1.00 88.44 108 SER A C 1
ATOM 810 O O . SER A 1 108 ? 6.082 -3.601 9.290 1.00 88.44 108 SER A O 1
ATOM 812 N N . ILE A 1 109 ? 5.654 -5.160 10.845 1.00 77.38 109 ILE A N 1
ATOM 813 C CA . ILE A 1 109 ? 5.072 -4.271 11.864 1.00 77.38 109 ILE A CA 1
ATOM 814 C C . ILE A 1 109 ? 5.922 -4.360 13.125 1.00 77.38 109 ILE A C 1
ATOM 816 O O . ILE A 1 109 ? 6.364 -5.491 13.429 1.00 77.38 109 ILE A O 1
#

Nearest PDB structures (foldseek):
  7zjh-assembly1_C  TM=3.943E-01  e=6.944E+00  Rattus norvegicus
  6ke4-assembly1_A  TM=3.204E-01  e=7.334E+00  Homo sapiens
  5cmr-assembly1_A  TM=3.209E-01  e=9.126E+00  Homo sapiens

Organism: Coffea arabica (NCBI:txid13443)

Radius of gyration: 16.95 Å; Cα contacts (8 Å, |Δi|>4): 72; chains: 1; bounding box: 39×30×5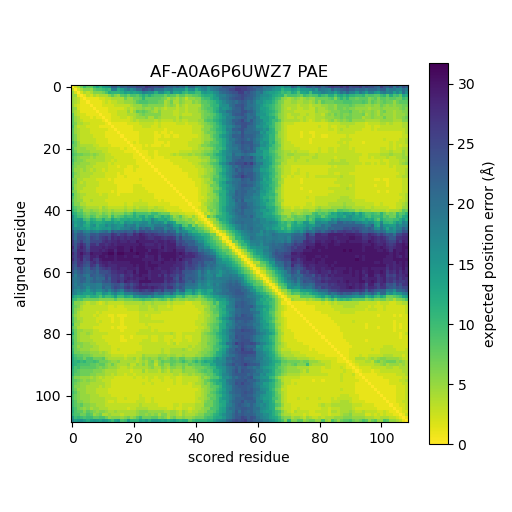1 Å

pLDDT: mean 79.13, std 19.45, range [38.09, 96.44]

Solvent-accessible surface area (backbone atoms only — not comparable to full-atom values): 6549 Å² total; per-residue (Å²): 117,72,64,59,60,52,50,52,50,59,68,44,43,56,60,41,52,55,34,32,70,44,89,51,65,67,52,22,53,50,29,48,50,51,54,47,51,49,43,50,58,38,46,59,68,59,66,76,75,77,77,75,98,75,81,89,86,84,80,94,69,86,76,71,84,68,70,94,67,53,46,62,60,56,49,24,51,43,46,20,52,50,46,52,55,30,54,76,69,73,42,85,53,63,54,48,54,51,49,29,56,77,66,75,44,66,70,67,130

Foldseek 3Di:
DVVVVVVVCLVCLLVLLLQLLPPDPVSNVVSLVVLLVVQVVLVVLVVVPDDDPDDDDDDDPPPPPPDNPNSLVSNQVSLQVSQVVCVVVVHDCVSSVVSCVVNVHDHDD

Sequence (109 aa):
MADGLLNLLKCRLPATVRCLSHPSAHVRALSTSVLRAILYAGSLKASGKKVDKNGIHGPAYQYLSVGNINWQTDIEKCLTWEAHSLLATGMPTQFLSTAAKELGCTISI

Mean predicted aligned error: 9.9 Å

InterPro domains:
  IPR026211 GIGANTEA [PTHR36319] (11-215)
  IPR060515 GIGANTEA, C-terminal domain [PF28518] (10-213)

Secondary structure (DSSP, 8-state):
-HHHHHHHHHHHHHHHHHGGG-S-HHHHHHHHHHHHHHHHHHHHHHHT----S------S-TT--S----HHHHHHHHHHHHHHHHHHTT---HHHHHHHHHHTPPPP-